Protein AF-A0A212DYE3-F1 (afdb_monomer_lite)

Secondary structure (DSSP, 8-state):
-EEEEEE-TT---TT--SSSEEEEEE-TTS-HHHHHHHHHHHHHHHHHHHHHHHHHHHHHHHHHHHHHHHHHHHHHHHHHHHHHHHHHHHHHHHHHHHHHH--SHHHHHHHHHHHHHHHHHHHHHHHHHHS-GGGHHHHTTGGGHHHHHHHHHHHHHHHHHHHHTTGGGS--

Radius of gyration: 37.27 Å; chains: 1; bounding box: 78×31×109 Å

Sequence (172 aa):
MKEIILPKSNSETGGKPKEDWEKIVIPESMSQTEELKLYPEILNKFGEKIKDTEADLVKVNEKIELYNEKIVDQSNKNIETIGVFSAILALLIIDVSIVKSATSFLSAILLIVSLATVLSIFAILIHILFVPSDKQRLSAKILWFPIIVLILFIILGILSEIFKWPWSYWIK

Foldseek 3Di:
DDKDWAADPPPPDDDDDDDRIDIDDDDPPDDPVRVVVVVVVVVVVVVVSVVVVVVVVVVVVVVVVVVVVVVVVVVVLVVVVVVLVVVLVVQVVVLVVQVVVDPDPVSVLVSVLVNLVSVLVSVVVCCVSPDDPVPVVVVVVVNCVSVVVSVVSVVVSVVVVVVVPPVVVVPD

Structure (mmCIF, N/CA/C/O backbone):
data_AF-A0A212DYE3-F1
#
_entry.id   AF-A0A212DYE3-F1
#
loop_
_atom_site.group_PDB
_atom_site.id
_atom_site.type_symbol
_atom_site.label_atom_id
_atom_site.label_alt_id
_atom_site.label_comp_id
_atom_site.label_asym_id
_atom_site.label_entity_id
_atom_site.label_seq_id
_atom_site.pdbx_PDB_ins_code
_atom_site.Cartn_x
_atom_site.Cartn_y
_atom_site.Cartn_z
_atom_site.occupancy
_atom_site.B_iso_or_equiv
_atom_site.auth_seq_id
_atom_site.auth_comp_id
_atom_site.auth_asym_id
_atom_site.auth_atom_id
_atom_site.pdbx_PDB_model_num
ATOM 1 N N . MET A 1 1 ? -40.541 14.882 47.371 1.00 59.56 1 MET A N 1
ATOM 2 C CA . MET A 1 1 ? -40.364 13.635 46.595 1.00 59.56 1 MET A CA 1
ATOM 3 C C . MET A 1 1 ? -38.878 13.386 46.424 1.00 59.56 1 MET A C 1
ATOM 5 O O . MET A 1 1 ? -38.156 14.352 46.200 1.00 59.56 1 MET A O 1
ATOM 9 N N . LYS A 1 2 ? -38.418 12.132 46.514 1.00 70.06 2 LYS A N 1
ATOM 10 C CA . LYS A 1 2 ? -37.046 11.765 46.123 1.00 70.06 2 LYS A CA 1
ATOM 11 C C . LYS A 1 2 ? -37.077 11.124 44.739 1.00 70.06 2 LYS A C 1
ATOM 13 O O . LYS A 1 2 ? -37.954 10.313 44.452 1.00 70.06 2 LYS A O 1
ATOM 18 N N . GLU A 1 3 ? -36.126 11.489 43.891 1.00 70.62 3 GLU A N 1
ATOM 19 C CA . GLU A 1 3 ? -36.035 10.996 42.517 1.00 70.62 3 GLU A CA 1
ATOM 20 C C . GLU A 1 3 ? -34.694 10.292 42.325 1.00 70.62 3 GLU A C 1
ATOM 22 O O . GLU A 1 3 ? -33.645 10.856 42.631 1.00 70.62 3 GLU A O 1
ATOM 27 N N . ILE A 1 4 ? -34.730 9.058 41.824 1.00 70.19 4 ILE A N 1
ATOM 28 C CA . ILE A 1 4 ? -33.540 8.295 41.445 1.00 70.19 4 ILE A CA 1
ATOM 29 C C . ILE A 1 4 ? -33.555 8.172 39.926 1.00 70.19 4 ILE A C 1
ATOM 31 O O . ILE A 1 4 ? -34.536 7.714 39.340 1.00 70.19 4 ILE A O 1
ATOM 35 N N . ILE A 1 5 ? -32.475 8.610 39.284 1.00 70.25 5 ILE A N 1
ATOM 36 C CA . ILE A 1 5 ? -32.362 8.642 37.826 1.00 70.25 5 ILE A CA 1
ATOM 37 C C . ILE A 1 5 ? -31.425 7.514 37.384 1.00 70.25 5 ILE A C 1
ATOM 39 O O . ILE A 1 5 ? -30.287 7.437 37.843 1.00 70.25 5 ILE A O 1
ATOM 43 N N . LEU A 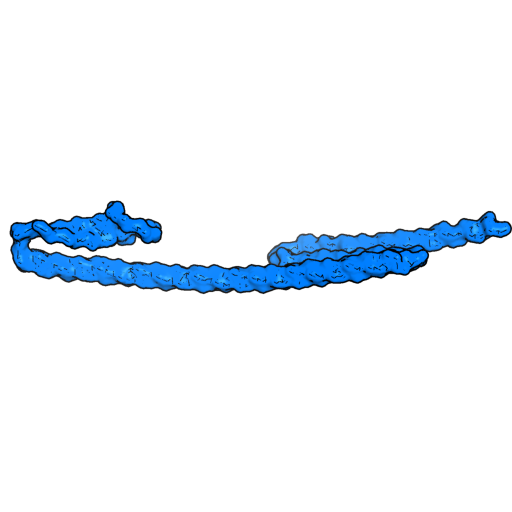1 6 ? -31.901 6.639 36.500 1.00 63.88 6 LEU A N 1
ATOM 44 C CA . LEU A 1 6 ? -31.175 5.482 35.980 1.00 63.88 6 LEU A CA 1
ATOM 45 C C . LEU A 1 6 ? -31.024 5.591 34.454 1.00 63.88 6 LEU A C 1
ATOM 47 O O . LEU A 1 6 ? -31.996 5.904 33.784 1.00 63.88 6 LEU A O 1
ATOM 51 N N . PRO A 1 7 ? -29.874 5.276 33.846 1.00 60.69 7 PRO A N 1
ATOM 52 C CA . PRO A 1 7 ? -29.767 5.204 32.380 1.00 60.69 7 PRO A CA 1
ATOM 53 C C . PRO A 1 7 ? -30.542 3.983 31.832 1.00 60.69 7 PRO A C 1
ATOM 55 O O . PRO A 1 7 ? -30.405 2.913 32.416 1.00 60.69 7 PRO A O 1
ATOM 58 N N . LYS A 1 8 ? -31.365 4.063 30.769 1.00 59.59 8 LYS A N 1
ATOM 59 C CA . LYS A 1 8 ? -32.054 2.866 30.208 1.00 59.59 8 LYS A CA 1
ATOM 60 C C . LYS A 1 8 ? -31.062 1.850 29.623 1.00 59.59 8 LYS A C 1
ATOM 62 O O . LYS A 1 8 ? -30.066 2.237 29.026 1.00 59.59 8 LYS A O 1
ATOM 67 N N . SER A 1 9 ? -31.374 0.552 29.724 1.00 51.47 9 SER A N 1
ATOM 68 C CA . SER A 1 9 ? -30.500 -0.552 29.273 1.00 51.47 9 SER A CA 1
ATOM 69 C C . SER A 1 9 ? -30.332 -0.681 27.754 1.00 51.47 9 SER A C 1
ATOM 71 O O . SER A 1 9 ? -29.510 -1.471 27.313 1.00 51.47 9 SER A O 1
ATOM 73 N N . ASN A 1 10 ? -31.091 0.068 26.945 1.00 51.56 10 ASN A N 1
ATOM 74 C CA . ASN A 1 10 ? -31.147 -0.130 25.489 1.00 51.56 10 ASN A CA 1
ATOM 75 C C . ASN A 1 10 ? -30.723 1.115 24.695 1.00 51.56 10 ASN A C 1
ATOM 77 O O . ASN A 1 10 ? -30.980 1.191 23.495 1.00 51.56 10 ASN A O 1
ATOM 81 N N . SER A 1 11 ? -30.135 2.127 25.338 1.00 50.44 11 SER A N 1
ATOM 82 C CA . SER A 1 11 ? -29.724 3.325 24.613 1.00 50.44 11 SER A CA 1
ATOM 83 C C . SER A 1 11 ? -28.419 3.045 23.857 1.00 50.44 11 SER A C 1
ATOM 85 O O . SER A 1 11 ? -27.336 3.139 24.430 1.00 50.44 11 SER A O 1
ATOM 87 N N . GLU A 1 12 ? -28.512 2.758 22.555 1.00 50.38 12 GLU A N 1
ATOM 88 C CA . GLU A 1 12 ? -27.375 2.701 21.610 1.00 50.38 12 GLU A CA 1
ATOM 89 C C . GLU A 1 12 ? -26.644 4.055 21.464 1.00 50.38 12 GLU A C 1
ATOM 91 O O . GLU A 1 12 ? -25.718 4.227 20.670 1.00 50.38 12 GLU A O 1
ATOM 96 N N . THR A 1 13 ? -27.057 5.067 22.222 1.00 46.69 13 THR A N 1
ATOM 97 C CA . THR A 1 13 ? -26.485 6.400 22.200 1.00 46.69 13 THR A CA 1
ATOM 98 C C . THR A 1 13 ? -25.186 6.436 22.989 1.00 46.69 13 THR A C 1
ATOM 100 O O . THR A 1 13 ? -25.162 6.739 24.182 1.00 46.69 13 THR A O 1
ATOM 103 N N . GLY A 1 14 ? -24.085 6.196 22.281 1.00 45.78 14 GLY A N 1
ATOM 104 C CA . GLY A 1 14 ? -22.744 6.571 22.711 1.00 45.78 14 GLY A CA 1
ATOM 105 C C . GLY A 1 14 ? -22.670 8.056 23.089 1.00 45.78 14 GLY A C 1
ATOM 106 O O . GLY A 1 14 ? -22.460 8.920 22.240 1.00 45.78 14 GLY A O 1
ATOM 107 N N . GLY A 1 15 ? -22.844 8.355 24.378 1.00 51.66 15 GLY A N 1
ATOM 108 C CA . GLY A 1 15 ? -22.444 9.627 24.981 1.00 51.66 15 GLY A CA 1
ATOM 109 C C . GLY A 1 15 ? -23.417 10.808 24.884 1.00 51.66 15 GLY A C 1
ATOM 110 O O . GLY A 1 15 ? -22.987 11.930 25.142 1.00 51.66 15 GLY A O 1
ATOM 111 N N . LYS A 1 16 ? -24.708 10.623 24.568 1.00 45.81 16 LYS A N 1
ATOM 112 C CA . LYS A 1 16 ? -25.707 11.710 24.694 1.00 45.81 16 LYS A CA 1
ATOM 113 C C . LYS A 1 16 ? -26.521 11.568 25.988 1.00 45.81 16 LYS A C 1
ATOM 115 O O . LYS A 1 16 ? -27.337 10.655 26.082 1.00 45.81 16 LYS A O 1
ATOM 120 N N . PRO A 1 17 ? -26.359 12.456 26.988 1.00 53.00 17 PRO A N 1
ATOM 121 C CA . PRO A 1 17 ? -27.164 12.411 28.198 1.00 53.00 17 PRO A CA 1
ATOM 122 C C . PRO A 1 17 ? -28.406 13.292 28.021 1.00 53.00 17 PRO A C 1
ATOM 124 O O . PRO A 1 17 ? -28.255 14.498 27.821 1.00 53.00 17 PRO A O 1
ATOM 127 N N . LYS A 1 18 ? -29.610 12.701 28.109 1.00 51.28 18 LYS A N 1
ATOM 128 C CA . LYS A 1 18 ? -30.788 13.231 28.847 1.00 51.28 18 LYS A CA 1
ATOM 129 C C . LYS A 1 18 ? -32.134 12.606 28.464 1.00 51.28 18 LYS A C 1
ATOM 131 O O . LYS A 1 18 ? -33.017 12.614 29.311 1.00 51.28 18 LYS A O 1
ATOM 136 N N . GLU A 1 19 ? -32.317 12.074 27.257 1.00 52.88 19 GLU A N 1
ATOM 137 C CA . GLU A 1 19 ? -33.667 11.668 26.807 1.00 52.88 19 GLU A CA 1
ATOM 138 C C . GLU A 1 19 ? -34.076 10.244 27.229 1.00 52.88 19 GLU A C 1
ATOM 140 O O . GLU A 1 19 ? -35.257 9.997 27.460 1.00 52.88 19 GLU A O 1
ATOM 145 N N . ASP A 1 20 ? -33.116 9.341 27.456 1.00 58.88 20 ASP A N 1
ATOM 146 C CA . ASP A 1 20 ? -33.389 7.914 27.704 1.00 58.88 20 ASP A CA 1
ATOM 147 C C . ASP A 1 20 ? -33.156 7.448 29.150 1.00 58.88 20 ASP A C 1
ATOM 149 O O . ASP A 1 20 ? -32.876 6.278 29.399 1.00 58.88 20 ASP A O 1
ATOM 153 N N . TRP A 1 21 ? -33.244 8.331 30.144 1.00 67.38 21 TRP A N 1
ATOM 154 C CA . TRP A 1 21 ? -33.038 7.925 31.538 1.00 67.38 21 TRP A CA 1
ATOM 155 C C . TRP A 1 21 ? -34.377 7.544 32.193 1.00 67.38 21 TRP A C 1
ATOM 157 O O . TRP A 1 21 ? -35.353 8.289 32.151 1.00 67.38 21 TRP A O 1
ATOM 167 N N . GLU A 1 22 ? -34.435 6.355 32.787 1.00 68.12 22 GLU A N 1
ATOM 168 C CA . GLU A 1 22 ? -35.553 5.849 33.572 1.00 68.12 22 GLU A CA 1
ATOM 169 C C . GLU A 1 22 ? -35.576 6.533 34.946 1.00 68.12 22 GLU A C 1
ATOM 171 O O . GLU A 1 22 ? -34.603 6.507 35.702 1.00 68.12 22 GLU A O 1
ATOM 176 N N . LYS A 1 23 ? -36.693 7.189 35.260 1.00 72.31 23 LYS A N 1
ATOM 177 C CA . LYS A 1 23 ? -36.871 7.957 36.492 1.00 72.31 23 LYS A CA 1
ATOM 178 C C . LYS A 1 23 ? -37.702 7.149 37.482 1.00 72.31 23 LYS A C 1
ATOM 180 O O . LYS A 1 23 ? -38.894 6.948 37.265 1.00 72.31 23 LYS A O 1
ATOM 185 N N . ILE A 1 24 ? -37.087 6.718 38.579 1.00 71.81 24 ILE A N 1
ATOM 186 C CA . ILE A 1 24 ? -37.790 6.091 39.700 1.00 71.81 24 ILE A CA 1
ATOM 187 C C . ILE A 1 24 ? -38.180 7.196 40.684 1.00 71.81 24 ILE A C 1
ATOM 189 O O . ILE A 1 24 ? -37.321 7.892 41.230 1.00 71.81 24 ILE A O 1
ATOM 193 N N . VAL A 1 25 ? -39.484 7.374 40.895 1.00 72.00 25 VAL A N 1
ATOM 194 C CA . VAL A 1 25 ? -40.034 8.373 41.821 1.00 72.00 25 VAL A CA 1
ATOM 195 C C . VAL A 1 25 ? -40.410 7.687 43.129 1.00 72.00 25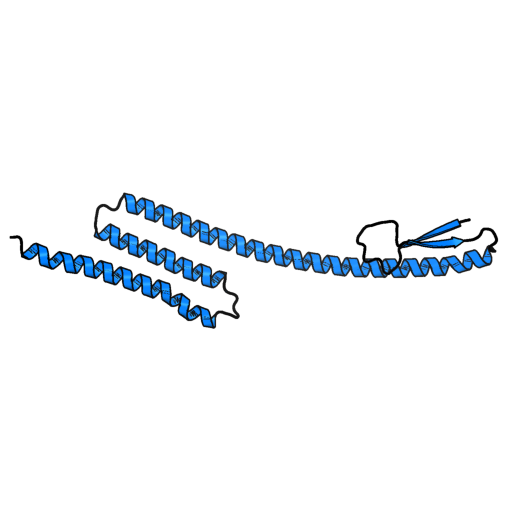 VAL A C 1
ATOM 197 O O . VAL A 1 25 ? -41.223 6.766 43.130 1.00 72.00 25 VAL A O 1
ATOM 200 N N . ILE A 1 26 ? -39.843 8.157 44.242 1.00 71.50 26 ILE A N 1
ATOM 201 C CA . ILE A 1 26 ? -40.185 7.702 45.592 1.00 71.50 26 ILE A CA 1
ATOM 202 C C . ILE A 1 26 ? -41.114 8.757 46.228 1.00 71.50 26 ILE A C 1
ATOM 204 O O . ILE A 1 26 ? -40.672 9.886 46.502 1.00 71.50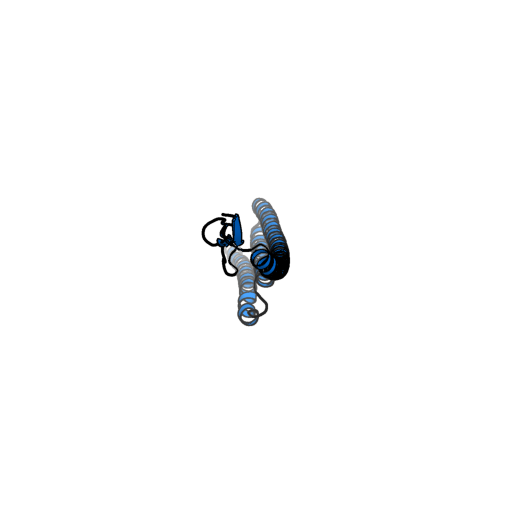 26 ILE A O 1
ATOM 208 N N . PRO A 1 27 ? -42.409 8.440 46.428 1.00 70.06 27 PRO A N 1
ATOM 209 C CA . PRO A 1 27 ? -43.362 9.351 47.052 1.00 70.06 27 PRO A CA 1
ATOM 210 C C . PRO A 1 27 ? -43.072 9.512 48.551 1.00 70.06 27 PRO A C 1
ATOM 212 O O . PRO A 1 27 ? -42.708 8.560 49.231 1.00 70.06 27 PRO A O 1
ATOM 215 N N . GLU A 1 28 ? -43.276 10.719 49.086 1.00 68.88 28 GLU A N 1
ATOM 216 C CA . GLU A 1 28 ? -43.036 11.035 50.512 1.00 68.88 28 GLU A CA 1
ATOM 217 C C . GLU A 1 28 ? -43.980 10.300 51.473 1.00 68.88 28 GLU A C 1
ATOM 219 O O . GLU A 1 28 ? -43.720 10.241 52.669 1.00 68.88 28 GLU A O 1
ATOM 224 N N . SER A 1 29 ? -45.062 9.721 50.949 1.00 71.12 29 SER A N 1
ATOM 225 C CA . SER A 1 29 ? -46.024 8.909 51.693 1.00 71.12 29 SER A CA 1
ATOM 226 C C . SER A 1 29 ? -45.636 7.429 51.807 1.00 71.12 29 SER A C 1
ATOM 228 O O . SER A 1 29 ? -46.400 6.658 52.382 1.00 71.12 29 SER A O 1
ATOM 230 N N . MET A 1 30 ? -44.511 7.004 51.219 1.00 69.44 30 MET A N 1
ATOM 231 C CA . MET A 1 30 ? -44.043 5.616 51.273 1.00 69.44 30 MET A CA 1
ATOM 232 C C . MET A 1 30 ? -43.515 5.282 52.673 1.00 69.44 30 MET A C 1
ATOM 234 O O . MET A 1 30 ? -42.803 6.081 53.282 1.00 69.44 30 MET A O 1
ATOM 238 N N . SER A 1 31 ? -43.849 4.101 53.200 1.00 74.12 31 SER A N 1
ATOM 239 C CA . SER A 1 31 ? -43.317 3.689 54.502 1.00 74.12 31 SER A CA 1
ATOM 240 C C . SER A 1 31 ? -41.817 3.376 54.410 1.00 74.12 31 SER A C 1
ATOM 242 O O . SER A 1 31 ? -41.341 2.860 53.397 1.00 74.12 31 SER A O 1
ATOM 244 N N . GLN A 1 32 ? -41.059 3.630 55.484 1.00 70.69 32 GLN A N 1
ATOM 245 C CA . GLN A 1 32 ? -39.611 3.353 55.517 1.00 70.69 32 GLN A CA 1
ATOM 246 C C . GLN A 1 32 ? -39.276 1.889 55.186 1.00 70.69 32 GLN A C 1
ATOM 248 O O . GLN A 1 32 ? -38.240 1.606 54.594 1.00 70.69 32 GLN A O 1
ATOM 253 N N . THR A 1 33 ? -40.154 0.950 55.544 1.00 73.31 33 THR A N 1
ATOM 254 C CA . THR A 1 33 ? -40.007 -0.484 55.261 1.00 73.31 33 THR A CA 1
ATOM 255 C C . THR A 1 33 ? -40.231 -0.840 53.791 1.00 73.31 33 THR A C 1
ATOM 257 O O . THR A 1 33 ? -39.657 -1.820 53.320 1.00 73.31 33 THR A O 1
ATOM 260 N N . GLU A 1 34 ? -41.036 -0.075 53.056 1.00 72.75 34 GLU A N 1
ATOM 261 C CA . GLU A 1 34 ? -41.208 -0.226 51.605 1.00 72.75 34 GLU A CA 1
ATOM 262 C C . GLU A 1 34 ? -40.067 0.449 50.838 1.00 72.75 34 GLU A C 1
ATOM 264 O O . GLU A 1 34 ? -39.549 -0.140 49.890 1.00 72.75 34 GLU A O 1
ATOM 269 N N . GLU A 1 35 ? -39.600 1.614 51.304 1.00 73.00 35 GLU A N 1
ATOM 270 C CA . GLU A 1 35 ? -38.421 2.294 50.747 1.00 73.00 35 GLU A CA 1
ATOM 271 C C . GLU A 1 35 ? -37.182 1.381 50.852 1.00 73.00 35 GLU A C 1
ATOM 273 O O . GLU A 1 35 ? -36.463 1.194 49.870 1.00 73.00 35 GLU A O 1
ATOM 278 N N . LEU A 1 36 ? -36.986 0.705 51.996 1.00 77.38 36 LEU A N 1
ATOM 279 C CA . LEU A 1 36 ? -35.870 -0.231 52.206 1.00 77.38 36 LEU A CA 1
ATOM 280 C C . LEU A 1 36 ? -35.892 -1.448 51.268 1.00 77.38 36 LEU A C 1
ATOM 282 O O . LEU A 1 36 ? -34.834 -1.976 50.929 1.00 77.38 36 LEU A O 1
ATOM 286 N N . LYS A 1 37 ? -37.080 -1.907 50.852 1.00 80.88 37 LYS A N 1
ATOM 287 C CA . LYS A 1 37 ? -37.230 -3.042 49.924 1.00 80.88 37 LYS A CA 1
ATOM 288 C C . LYS A 1 37 ? -36.897 -2.668 48.480 1.00 80.88 37 LYS A C 1
ATOM 290 O O . LYS A 1 37 ? -36.517 -3.549 47.716 1.00 80.88 37 LYS A O 1
ATOM 295 N N . LEU A 1 38 ? -36.991 -1.386 48.123 1.00 77.00 38 LEU A N 1
ATOM 296 C CA . LEU A 1 38 ? -36.671 -0.885 46.783 1.00 77.00 38 LEU A CA 1
ATOM 297 C C . LEU A 1 38 ? -35.155 -0.802 46.529 1.00 77.00 38 LEU A C 1
ATOM 299 O O . LEU A 1 38 ? -34.689 -1.031 45.414 1.00 77.00 38 LEU A O 1
ATOM 303 N N . TYR A 1 39 ? -34.371 -0.490 47.563 1.00 77.75 39 TYR A N 1
ATOM 304 C CA . TYR A 1 39 ? -32.913 -0.355 47.470 1.00 77.75 39 TYR A CA 1
ATOM 305 C C . TYR A 1 39 ? -32.175 -1.574 46.886 1.00 77.75 39 TYR A C 1
ATOM 307 O O . TYR A 1 39 ? -31.355 -1.364 45.991 1.00 77.75 39 TYR A O 1
ATOM 315 N N . PRO A 1 40 ? -32.421 -2.827 47.322 1.00 82.94 40 PRO A N 1
ATOM 316 C CA . PRO A 1 40 ? -31.744 -3.991 46.748 1.00 82.94 40 PRO A CA 1
ATOM 317 C C . PRO A 1 40 ? -32.087 -4.214 45.269 1.00 82.94 40 PRO A C 1
ATOM 319 O O . PRO A 1 40 ? -31.221 -4.631 44.504 1.00 82.94 40 PRO A O 1
ATOM 322 N N . GLU A 1 41 ? -33.307 -3.888 44.834 1.00 81.00 41 GLU A N 1
ATOM 323 C CA . GLU A 1 41 ? -33.700 -3.987 43.422 1.00 81.00 41 GLU A CA 1
ATOM 324 C C . GLU A 1 41 ? -32.965 -2.949 42.560 1.00 81.00 41 GLU A C 1
ATOM 326 O O . GLU A 1 41 ? -32.452 -3.269 41.486 1.00 81.00 41 GLU A O 1
ATOM 331 N N . ILE A 1 42 ? -32.831 -1.718 43.065 1.00 80.62 42 ILE A N 1
ATOM 332 C CA . ILE A 1 42 ? -32.051 -0.656 42.415 1.00 80.62 42 ILE A CA 1
ATOM 333 C C . ILE A 1 42 ? -30.569 -1.046 42.333 1.00 80.62 42 ILE A C 1
ATOM 335 O O . ILE A 1 42 ? -29.952 -0.889 41.279 1.00 80.62 42 ILE A O 1
ATOM 339 N N . LEU A 1 43 ? -30.003 -1.586 43.417 1.00 81.38 43 LEU A N 1
ATOM 340 C CA . LEU A 1 43 ? -28.616 -2.058 43.463 1.00 81.38 43 LEU A CA 1
ATOM 341 C C . LEU A 1 43 ? -28.359 -3.192 42.468 1.00 81.38 43 LEU A C 1
ATOM 343 O O . LEU A 1 43 ? -27.352 -3.152 41.765 1.00 81.38 43 LEU A O 1
ATOM 347 N N . ASN A 1 44 ? -29.278 -4.153 42.349 1.00 84.81 44 ASN A N 1
ATOM 348 C CA . ASN A 1 44 ? -29.168 -5.227 41.361 1.00 84.81 44 ASN A CA 1
ATOM 349 C C . ASN A 1 44 ? -29.202 -4.686 39.926 1.00 84.81 44 ASN A C 1
ATOM 351 O O . ASN A 1 44 ? -28.334 -5.039 39.130 1.00 84.81 44 ASN A O 1
ATOM 355 N N . LYS A 1 45 ? -30.121 -3.760 39.611 1.00 79.69 45 LYS A N 1
ATOM 356 C CA . LYS A 1 45 ? -30.169 -3.110 38.288 1.00 79.69 45 LYS A CA 1
ATOM 357 C C . LYS A 1 45 ? -28.893 -2.326 37.966 1.00 79.69 45 LYS A C 1
ATOM 359 O O . LYS A 1 45 ? -28.490 -2.261 36.807 1.00 79.69 45 LYS A O 1
ATOM 364 N N . PHE A 1 46 ? -28.256 -1.709 38.963 1.00 79.94 46 PHE A N 1
ATOM 365 C CA . PHE A 1 46 ? -26.945 -1.077 38.784 1.00 79.94 46 PHE A CA 1
ATOM 366 C C . PHE A 1 46 ? -25.837 -2.108 38.556 1.00 79.94 46 PHE A C 1
ATOM 368 O O . PHE A 1 46 ? -25.008 -1.908 37.672 1.00 79.94 46 PHE A O 1
ATOM 375 N N . GLY A 1 47 ? -25.834 -3.206 39.315 1.00 82.44 47 GLY A N 1
ATOM 376 C CA . GLY A 1 47 ? -24.861 -4.287 39.169 1.00 82.44 47 GLY A CA 1
ATOM 377 C C . GLY A 1 47 ? -24.888 -4.929 37.781 1.00 82.44 47 GLY A C 1
ATOM 378 O O . GLY A 1 47 ? -23.835 -5.107 37.172 1.00 82.44 47 GLY A O 1
ATOM 379 N N . GLU A 1 48 ? -26.079 -5.203 37.244 1.00 82.25 48 GLU A N 1
ATOM 380 C CA . GLU A 1 48 ? -26.237 -5.726 35.879 1.00 82.25 48 GLU A CA 1
ATOM 381 C C . GLU A 1 48 ? -25.701 -4.748 34.827 1.00 82.25 48 GLU A C 1
ATOM 383 O O . GLU A 1 48 ? -24.917 -5.139 33.968 1.00 82.25 48 GLU A O 1
ATOM 388 N N . LYS A 1 49 ? -26.004 -3.450 34.951 1.00 76.62 49 LYS A N 1
ATOM 389 C CA . LYS A 1 49 ? -25.499 -2.435 34.010 1.00 76.62 49 LYS A CA 1
ATOM 390 C C . LYS A 1 49 ? -23.989 -2.269 34.044 1.00 76.62 49 LYS A C 1
ATOM 392 O O . LYS A 1 49 ? -23.383 -2.034 33.000 1.00 76.62 49 LYS A O 1
ATOM 397 N N . ILE A 1 50 ? -23.381 -2.353 35.227 1.00 81.25 50 ILE A N 1
ATOM 398 C CA . ILE A 1 50 ? -21.920 -2.310 35.356 1.00 81.25 50 ILE A CA 1
ATOM 399 C C . ILE A 1 50 ? -21.315 -3.485 34.587 1.00 81.25 50 ILE A C 1
ATOM 401 O O . ILE A 1 50 ? -20.388 -3.282 33.808 1.00 81.25 50 ILE A O 1
ATOM 405 N N . LYS A 1 51 ? -21.894 -4.680 34.735 1.00 83.19 51 LYS A N 1
ATOM 406 C CA . LYS A 1 51 ? -21.445 -5.885 34.036 1.00 83.19 51 LYS A CA 1
ATOM 407 C C . LYS A 1 51 ? -21.611 -5.781 32.516 1.00 83.19 51 LYS A C 1
ATOM 409 O O . LYS A 1 51 ? -20.700 -6.159 31.783 1.00 83.19 51 LYS A O 1
ATOM 414 N N . ASP A 1 52 ? -22.730 -5.238 32.042 1.00 81.00 52 ASP A N 1
ATOM 415 C CA . ASP A 1 52 ? -22.962 -5.021 30.608 1.00 81.00 52 ASP A CA 1
ATOM 416 C C . ASP A 1 52 ? -21.977 -3.996 30.029 1.00 81.00 52 ASP A C 1
ATOM 418 O O . ASP A 1 52 ? -21.370 -4.225 28.983 1.00 81.00 52 ASP A O 1
ATOM 422 N N . THR A 1 53 ? -21.739 -2.902 30.758 1.00 81.31 53 THR A N 1
ATOM 423 C CA . THR A 1 53 ? -20.765 -1.871 30.367 1.00 81.31 53 THR A CA 1
ATOM 424 C C . THR A 1 53 ? -19.343 -2.435 30.325 1.00 81.31 53 THR A C 1
ATOM 426 O O . THR A 1 53 ? -18.577 -2.115 29.419 1.00 81.31 53 THR A O 1
ATOM 429 N N . GLU A 1 54 ? -18.980 -3.291 31.281 1.00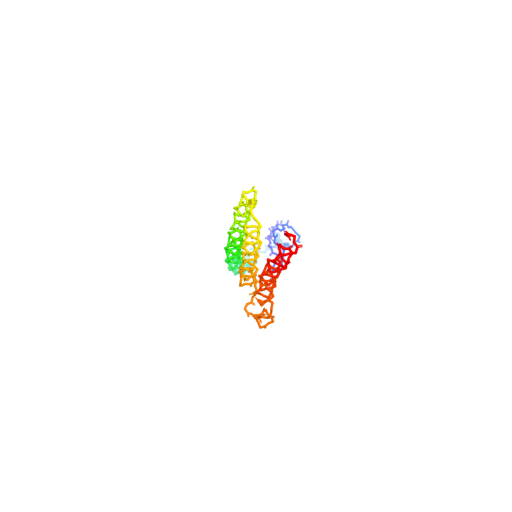 86.56 54 GLU A N 1
ATOM 430 C CA . GLU A 1 54 ? -17.684 -3.971 31.310 1.00 86.56 54 GLU A CA 1
ATOM 431 C C . GLU A 1 54 ? -17.524 -4.916 30.110 1.00 86.56 54 GLU A C 1
ATOM 433 O O . GLU A 1 54 ? -16.497 -4.888 29.431 1.00 86.56 54 GLU A O 1
ATOM 438 N N . ALA A 1 55 ? -18.566 -5.682 29.774 1.00 84.44 55 ALA A N 1
ATOM 439 C CA . ALA A 1 55 ? -18.565 -6.547 28.598 1.00 84.44 55 ALA A CA 1
ATOM 440 C C . ALA A 1 55 ? -18.427 -5.753 27.287 1.00 84.44 55 ALA A C 1
ATOM 442 O O . ALA A 1 55 ? -17.711 -6.174 26.375 1.00 84.44 55 ALA A O 1
ATOM 443 N N . ASP A 1 56 ? -19.081 -4.598 27.179 1.00 83.44 56 ASP A N 1
ATOM 444 C CA . ASP A 1 56 ? -18.963 -3.742 26.000 1.00 83.44 56 ASP A CA 1
ATOM 445 C C . ASP A 1 56 ? -17.599 -3.051 25.909 1.00 83.44 56 ASP A C 1
ATOM 447 O O . ASP A 1 56 ? -17.046 -2.950 24.811 1.00 83.44 56 ASP A O 1
ATOM 451 N N . LEU A 1 57 ? -16.998 -2.661 27.038 1.00 85.31 57 LEU A N 1
ATOM 452 C CA . LEU A 1 57 ? -15.621 -2.159 27.079 1.00 85.31 57 LEU A CA 1
ATOM 453 C C . LEU A 1 57 ? -14.618 -3.198 26.569 1.00 85.31 57 LEU A C 1
ATOM 455 O O . LEU A 1 57 ? -13.731 -2.849 25.790 1.00 85.31 57 LEU A O 1
ATOM 459 N N . VAL A 1 58 ? -14.778 -4.469 26.949 1.00 90.38 58 VAL A N 1
ATOM 460 C CA . VAL A 1 58 ? -13.928 -5.560 26.445 1.00 90.38 58 VAL A CA 1
ATOM 461 C C . VAL A 1 58 ? -14.050 -5.684 24.924 1.00 90.38 58 VAL A C 1
ATOM 463 O O . VAL A 1 58 ? -13.038 -5.642 24.228 1.00 90.38 58 VAL A O 1
ATOM 466 N N . LYS A 1 59 ? -15.275 -5.719 24.381 1.00 86.81 59 LYS A N 1
ATOM 467 C CA . LYS A 1 59 ? -15.498 -5.780 22.921 1.00 86.81 59 LYS A CA 1
ATOM 468 C C . LYS A 1 59 ? -14.914 -4.574 22.183 1.00 86.81 59 LYS A C 1
ATOM 470 O O . LYS A 1 59 ? -14.451 -4.700 21.049 1.00 86.81 59 LYS A O 1
ATOM 475 N N . VAL A 1 60 ? -14.994 -3.381 22.776 1.00 88.12 60 VAL A N 1
ATOM 476 C CA . VAL A 1 60 ? -14.414 -2.165 22.192 1.00 88.12 60 VAL A CA 1
ATOM 477 C C . VAL A 1 60 ? -12.892 -2.258 22.177 1.00 88.12 60 VAL A C 1
ATOM 479 O O . VAL A 1 60 ? -12.297 -1.961 21.144 1.00 88.12 60 VAL A O 1
ATOM 482 N N . ASN A 1 61 ? -12.269 -2.727 23.259 1.00 89.12 61 ASN A N 1
ATOM 483 C CA . ASN A 1 61 ? -10.821 -2.928 23.313 1.00 89.12 61 ASN A CA 1
ATOM 484 C C . ASN A 1 61 ? -10.339 -3.946 22.272 1.00 89.12 61 ASN A C 1
ATOM 486 O O . ASN A 1 61 ? -9.400 -3.649 21.539 1.00 89.12 61 ASN A O 1
ATOM 490 N N . GLU A 1 62 ? -11.027 -5.080 22.123 1.00 89.44 62 GLU A N 1
ATOM 491 C CA . GLU A 1 62 ? -10.712 -6.071 21.081 1.00 89.44 62 GLU A CA 1
ATOM 492 C C . GLU A 1 62 ? -10.810 -5.470 19.668 1.00 89.44 62 GLU A C 1
ATOM 494 O O . GLU A 1 62 ? -9.951 -5.694 18.814 1.00 89.44 62 GLU A O 1
ATOM 499 N N . LYS A 1 63 ? -11.836 -4.647 19.407 1.00 89.31 63 LYS A N 1
ATOM 500 C CA . LYS A 1 63 ? -11.962 -3.937 18.124 1.00 89.31 63 LYS A CA 1
ATOM 501 C C . LYS A 1 63 ? -10.834 -2.932 17.909 1.00 89.31 63 LYS A C 1
ATOM 503 O O . LYS A 1 63 ? -10.344 -2.826 16.788 1.00 89.31 63 LYS A O 1
ATOM 508 N N . ILE A 1 64 ? -10.443 -2.187 18.943 1.00 89.88 64 ILE A N 1
ATOM 509 C CA . ILE A 1 64 ? -9.326 -1.235 18.873 1.00 89.88 64 ILE A CA 1
ATOM 510 C C . ILE A 1 64 ? -8.029 -1.972 18.535 1.00 89.88 64 ILE A C 1
ATOM 512 O O . ILE A 1 64 ? -7.286 -1.514 17.670 1.00 89.88 64 ILE A O 1
ATOM 516 N N . GLU A 1 65 ? -7.779 -3.123 19.155 1.00 90.81 65 GLU A N 1
ATOM 517 C CA . GLU A 1 65 ? -6.598 -3.942 18.883 1.00 90.81 65 GLU A CA 1
ATOM 518 C C . GLU A 1 65 ? -6.573 -4.438 17.429 1.00 90.81 65 GLU A C 1
ATOM 520 O O . GLU A 1 65 ? -5.595 -4.210 16.716 1.00 90.81 65 GLU A O 1
ATOM 525 N N . LEU A 1 66 ? -7.694 -4.976 16.937 1.00 90.19 66 LEU A N 1
ATOM 526 C CA . LEU A 1 66 ? -7.859 -5.368 15.531 1.00 90.19 66 LEU A CA 1
ATOM 527 C C . LEU A 1 66 ? -7.648 -4.204 14.553 1.00 90.19 66 LEU A C 1
ATOM 529 O O . LEU A 1 66 ? -7.089 -4.386 13.468 1.00 90.19 66 LEU A O 1
ATOM 533 N N . TYR A 1 67 ? -8.127 -3.004 14.887 1.00 89.88 67 TYR A N 1
ATOM 534 C CA . TYR A 1 67 ? -7.903 -1.828 14.048 1.00 89.88 67 TYR A CA 1
ATOM 535 C C . TYR A 1 67 ? -6.444 -1.382 14.071 1.00 89.88 67 TYR A C 1
ATOM 537 O O . TYR A 1 67 ? -5.911 -1.057 13.012 1.00 89.88 67 TYR A O 1
ATOM 545 N N . ASN A 1 68 ? -5.785 -1.416 15.229 1.00 88.25 68 ASN A N 1
ATOM 546 C CA . ASN A 1 68 ? -4.362 -1.109 15.337 1.00 88.25 68 ASN A CA 1
ATOM 547 C C . ASN A 1 68 ? -3.517 -2.072 14.499 1.00 88.25 68 ASN A C 1
ATOM 549 O O . ASN A 1 68 ? -2.649 -1.620 13.755 1.00 88.25 68 ASN A O 1
ATOM 553 N N . GLU A 1 69 ? -3.810 -3.372 14.542 1.00 87.81 69 GLU A N 1
ATOM 554 C CA . GLU A 1 69 ? -3.115 -4.368 13.722 1.00 87.81 69 GLU A CA 1
ATOM 555 C C . GLU A 1 69 ? -3.269 -4.070 12.221 1.00 87.81 69 GLU A C 1
ATOM 557 O O . GLU A 1 69 ? -2.283 -4.026 11.482 1.00 87.81 69 GLU A O 1
ATOM 562 N N . LYS A 1 70 ? -4.492 -3.756 11.769 1.00 85.06 70 LYS A N 1
ATOM 563 C CA . LYS A 1 70 ? -4.752 -3.374 10.370 1.00 85.06 70 LYS A CA 1
ATOM 564 C C . LYS A 1 70 ? -4.035 -2.090 9.961 1.00 85.06 70 LYS A C 1
ATOM 566 O O . 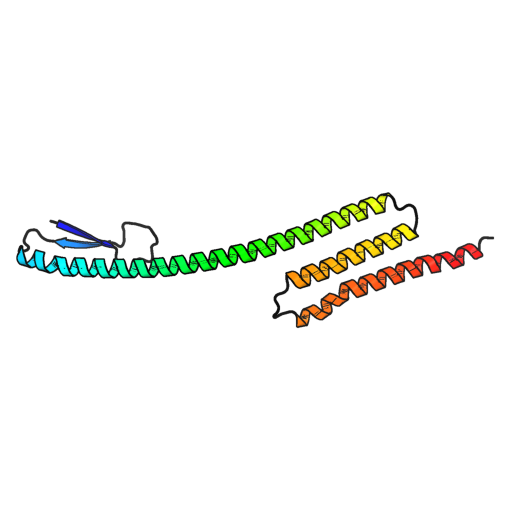LYS A 1 70 ? -3.555 -2.003 8.834 1.00 85.06 70 LYS A O 1
ATOM 571 N N . ILE A 1 71 ? -3.968 -1.096 10.847 1.00 88.31 71 ILE A N 1
ATOM 572 C CA . ILE A 1 71 ? -3.257 0.162 10.585 1.00 88.31 71 ILE A CA 1
ATOM 573 C C . ILE A 1 71 ? -1.759 -0.105 10.428 1.00 88.31 71 ILE A C 1
ATOM 575 O O . ILE A 1 71 ? -1.144 0.428 9.506 1.00 88.31 71 ILE A O 1
ATOM 579 N N . VAL A 1 72 ? -1.173 -0.944 11.285 1.00 87.38 72 VAL A N 1
ATOM 580 C CA . VAL A 1 72 ? 0.247 -1.312 11.201 1.00 87.38 72 VAL A CA 1
ATOM 581 C C . VAL A 1 72 ? 0.540 -2.070 9.904 1.00 87.38 72 VAL A C 1
ATOM 583 O O . VAL A 1 72 ? 1.476 -1.705 9.192 1.00 87.38 72 VAL A O 1
ATOM 586 N N . ASP A 1 73 ? -0.282 -3.059 9.543 1.00 83.31 73 ASP A N 1
ATOM 587 C CA . ASP A 1 73 ? -0.139 -3.800 8.281 1.00 83.31 73 ASP A CA 1
ATOM 588 C C . ASP A 1 73 ? -0.241 -2.874 7.053 1.00 83.31 73 ASP A C 1
ATOM 590 O O . ASP A 1 73 ? 0.605 -2.915 6.156 1.00 83.31 73 ASP A O 1
ATOM 594 N N . GLN A 1 74 ? -1.227 -1.971 7.030 1.00 80.06 74 GLN A N 1
ATOM 595 C CA . GLN A 1 74 ? -1.364 -0.981 5.956 1.00 80.06 74 GLN A CA 1
ATOM 596 C C . GLN A 1 74 ? -0.194 0.005 5.911 1.00 80.06 74 GLN A C 1
ATOM 598 O O . GLN A 1 74 ? 0.275 0.348 4.827 1.00 80.06 74 GLN A O 1
ATOM 603 N N . SER A 1 75 ? 0.298 0.449 7.068 1.00 81.88 75 SER A N 1
ATOM 604 C CA . SER A 1 75 ? 1.455 1.340 7.160 1.00 81.88 75 SER A CA 1
ATOM 605 C C . SER A 1 75 ? 2.699 0.692 6.551 1.00 81.88 75 SER A C 1
ATOM 607 O O . SER A 1 75 ? 3.362 1.302 5.714 1.00 81.88 75 SER A O 1
ATOM 609 N N . ASN A 1 76 ? 2.966 -0.575 6.878 1.00 80.12 76 ASN A N 1
ATOM 610 C CA . ASN A 1 76 ? 4.103 -1.315 6.329 1.00 80.12 76 ASN A CA 1
ATOM 611 C C . ASN A 1 76 ? 4.012 -1.454 4.803 1.00 80.12 76 ASN A C 1
ATOM 613 O O . ASN A 1 76 ? 4.980 -1.160 4.100 1.00 80.12 76 ASN A O 1
ATOM 617 N N . LYS A 1 77 ? 2.832 -1.802 4.274 1.00 79.88 77 LYS A N 1
ATOM 618 C CA . LYS A 1 77 ? 2.590 -1.866 2.821 1.00 79.88 77 LYS A CA 1
ATOM 619 C C . LYS A 1 77 ? 2.796 -0.515 2.138 1.00 79.88 77 LYS A C 1
ATOM 621 O O . LYS A 1 77 ? 3.365 -0.447 1.047 1.00 79.88 77 LYS A O 1
ATOM 626 N N . ASN A 1 78 ? 2.373 0.573 2.778 1.00 79.50 78 ASN A N 1
ATOM 627 C CA . ASN A 1 78 ? 2.580 1.924 2.262 1.00 79.50 78 ASN A CA 1
ATOM 628 C C . ASN A 1 78 ? 4.066 2.311 2.257 1.00 79.50 78 ASN A C 1
ATOM 630 O O . ASN A 1 78 ? 4.529 2.906 1.286 1.00 79.50 78 ASN A O 1
ATOM 634 N N . ILE A 1 79 ? 4.825 1.953 3.297 1.00 83.81 79 ILE A N 1
ATOM 635 C CA . ILE A 1 79 ? 6.277 2.182 3.352 1.00 83.81 79 ILE A CA 1
ATOM 636 C C . ILE A 1 79 ? 6.976 1.439 2.213 1.00 83.81 79 ILE A C 1
ATOM 638 O O . ILE A 1 79 ? 7.777 2.035 1.494 1.00 83.81 79 ILE A O 1
ATOM 642 N N . GLU A 1 80 ? 6.645 0.166 2.009 1.00 77.25 80 GLU A N 1
ATOM 643 C CA . GLU A 1 80 ? 7.216 -0.640 0.930 1.00 77.25 80 GLU A CA 1
ATOM 644 C C . GLU A 1 80 ? 6.888 -0.042 -0.444 1.00 77.25 80 GLU A C 1
ATOM 646 O O . GLU A 1 80 ? 7.770 0.140 -1.284 1.00 77.25 80 GLU A O 1
ATOM 651 N N . THR A 1 81 ? 5.641 0.391 -0.630 1.00 80.19 81 THR A N 1
ATOM 652 C CA . THR A 1 81 ? 5.189 1.097 -1.834 1.00 80.19 81 THR A CA 1
ATOM 653 C C . THR A 1 81 ? 6.007 2.358 -2.102 1.00 80.19 81 THR A C 1
ATOM 655 O O . THR A 1 81 ? 6.503 2.556 -3.211 1.00 80.19 81 THR A O 1
ATOM 658 N N . ILE A 1 82 ? 6.164 3.221 -1.095 1.00 84.44 82 ILE A N 1
ATOM 659 C CA . ILE A 1 82 ? 6.935 4.464 -1.212 1.00 84.44 82 ILE A CA 1
ATOM 660 C C . ILE A 1 82 ? 8.402 4.151 -1.523 1.00 84.44 82 ILE A C 1
ATOM 662 O O . ILE A 1 82 ? 8.999 4.829 -2.358 1.00 84.44 82 ILE A O 1
ATOM 666 N N . GLY A 1 83 ? 8.968 3.107 -0.911 1.00 83.56 83 GLY A N 1
ATOM 667 C CA . GLY A 1 83 ? 10.318 2.630 -1.204 1.00 83.56 83 GLY A CA 1
ATOM 668 C C . GLY A 1 83 ? 10.485 2.232 -2.671 1.00 83.56 83 GLY A C 1
ATOM 669 O O . GLY A 1 83 ? 11.423 2.687 -3.329 1.00 83.56 83 GLY A O 1
ATOM 670 N N . VAL A 1 84 ? 9.534 1.469 -3.218 1.00 82.44 84 VAL A N 1
ATOM 671 C CA . VAL A 1 84 ? 9.521 1.093 -4.640 1.00 82.44 84 VAL A CA 1
ATOM 672 C C . VAL A 1 84 ? 9.413 2.330 -5.538 1.00 82.44 84 VAL A C 1
ATOM 674 O O . VAL A 1 84 ? 10.211 2.478 -6.461 1.00 82.44 84 VAL A O 1
ATOM 677 N N . PHE A 1 85 ? 8.500 3.265 -5.254 1.00 82.06 85 PHE A N 1
ATOM 678 C CA . PHE A 1 85 ? 8.379 4.510 -6.026 1.00 82.06 85 PHE A CA 1
ATOM 679 C C . PHE A 1 85 ? 9.633 5.387 -5.957 1.00 82.06 85 PHE A C 1
ATOM 681 O O . PHE A 1 85 ? 10.035 5.969 -6.965 1.00 82.06 85 PHE A O 1
ATOM 688 N N . SER A 1 86 ? 10.274 5.470 -4.793 1.00 87.19 86 SER A N 1
ATOM 689 C CA . SER A 1 86 ? 11.519 6.215 -4.618 1.00 87.19 86 SER A CA 1
ATOM 690 C C . SER A 1 86 ? 12.653 5.604 -5.444 1.00 87.19 86 SER A C 1
ATOM 692 O O . SER A 1 86 ? 13.354 6.332 -6.148 1.00 87.19 86 SER A O 1
ATOM 694 N N . ALA A 1 87 ? 12.776 4.272 -5.445 1.00 85.12 87 ALA A N 1
ATOM 695 C CA . ALA A 1 87 ? 13.741 3.565 -6.278 1.00 85.12 87 ALA A CA 1
ATOM 696 C C . ALA A 1 87 ? 13.487 3.804 -7.777 1.00 85.12 87 ALA A C 1
ATOM 698 O O . ALA A 1 87 ? 14.435 4.078 -8.510 1.00 85.12 87 ALA A O 1
ATOM 699 N N . ILE A 1 88 ? 12.221 3.782 -8.221 1.00 81.94 88 ILE A N 1
ATOM 700 C CA . ILE A 1 88 ? 11.839 4.111 -9.607 1.00 81.94 88 ILE A CA 1
ATOM 701 C C . ILE A 1 88 ? 12.315 5.516 -9.973 1.00 81.94 88 ILE A C 1
ATOM 703 O O . ILE A 1 88 ? 12.982 5.699 -10.988 1.00 81.94 88 ILE A O 1
ATOM 707 N N . LEU A 1 89 ? 11.983 6.512 -9.150 1.00 82.69 89 LEU A N 1
ATOM 708 C CA . LEU A 1 89 ? 12.343 7.902 -9.416 1.00 82.69 89 LEU A CA 1
ATOM 709 C C . LEU A 1 89 ? 13.859 8.099 -9.454 1.00 82.69 89 LEU A C 1
ATOM 711 O O . LEU A 1 89 ? 14.354 8.768 -10.358 1.00 82.69 89 LEU A O 1
ATOM 715 N N . ALA A 1 90 ? 14.599 7.493 -8.524 1.00 86.38 90 ALA A N 1
ATOM 716 C CA . ALA A 1 90 ? 16.057 7.562 -8.511 1.00 86.38 90 ALA A CA 1
ATOM 717 C C . ALA A 1 90 ? 16.659 6.980 -9.797 1.00 86.38 90 ALA A C 1
ATOM 719 O O . ALA A 1 90 ? 17.518 7.607 -10.416 1.00 86.38 90 ALA A O 1
ATOM 720 N N . LEU A 1 91 ? 16.169 5.818 -10.234 1.00 81.88 91 LEU A N 1
ATOM 721 C CA . LEU A 1 91 ? 16.664 5.146 -11.432 1.00 81.88 91 LEU A CA 1
ATOM 722 C C . LEU A 1 91 ? 16.322 5.933 -12.706 1.00 81.88 91 LEU A C 1
ATOM 724 O O . LEU A 1 91 ? 17.193 6.142 -13.545 1.00 81.88 91 LEU A O 1
ATOM 728 N N . LEU A 1 92 ? 15.109 6.490 -12.797 1.00 80.62 92 LEU A N 1
ATOM 729 C CA . LEU A 1 92 ? 14.723 7.396 -13.884 1.00 80.62 92 LEU A CA 1
ATOM 730 C C . LEU A 1 92 ? 15.597 8.658 -13.932 1.00 80.62 92 LEU A C 1
ATOM 732 O O . LEU A 1 92 ? 15.989 9.090 -15.013 1.00 80.62 92 LEU A O 1
ATOM 736 N N . ILE A 1 93 ? 15.917 9.263 -12.783 1.00 81.56 93 ILE A N 1
ATOM 737 C CA . ILE A 1 93 ? 16.774 10.458 -12.717 1.00 81.56 93 ILE A CA 1
ATOM 738 C C . ILE A 1 93 ? 18.199 10.137 -13.188 1.00 81.56 93 ILE A C 1
ATOM 740 O O . ILE A 1 93 ? 18.795 10.932 -13.924 1.00 81.56 93 ILE A O 1
ATOM 744 N N . ILE A 1 94 ? 18.738 8.982 -12.787 1.00 82.12 94 ILE A N 1
ATOM 745 C CA . ILE A 1 94 ? 20.050 8.500 -13.234 1.00 82.12 94 ILE A CA 1
ATOM 746 C C . ILE A 1 94 ? 20.031 8.287 -14.750 1.00 82.12 94 ILE A C 1
ATOM 748 O O . ILE A 1 94 ? 20.866 8.860 -15.448 1.00 82.12 94 ILE A O 1
ATOM 752 N N . ASP A 1 95 ? 19.038 7.564 -15.272 1.00 74.75 95 ASP A N 1
ATOM 753 C CA . ASP A 1 95 ? 18.916 7.296 -16.705 1.00 74.75 95 ASP A CA 1
ATOM 754 C C . ASP A 1 95 ? 18.773 8.592 -17.515 1.00 74.75 95 ASP A C 1
ATOM 756 O O . ASP A 1 95 ? 19.503 8.785 -18.483 1.00 74.75 95 ASP A O 1
ATOM 760 N N . VAL A 1 96 ? 17.925 9.543 -17.098 1.00 73.62 96 VAL A N 1
ATOM 761 C CA . VAL A 1 96 ? 17.779 10.858 -17.763 1.00 73.62 96 VAL A CA 1
ATOM 762 C C . VAL A 1 96 ? 19.091 11.646 -17.760 1.00 73.62 96 VAL A C 1
ATOM 764 O O . VAL A 1 96 ? 19.405 12.344 -18.730 1.00 73.62 96 VAL A O 1
ATOM 767 N N . SER A 1 97 ? 19.876 11.540 -16.690 1.00 74.44 97 SER A N 1
ATOM 768 C CA . SER A 1 97 ? 21.194 12.176 -16.611 1.00 74.44 97 SER A CA 1
ATOM 769 C C . SER A 1 97 ? 22.180 11.537 -17.595 1.00 74.44 97 SER A C 1
ATOM 771 O O . SER A 1 97 ? 22.931 12.253 -18.259 1.00 74.44 97 SER A O 1
ATOM 773 N N . ILE A 1 98 ? 22.113 10.214 -17.776 1.00 73.38 98 ILE A N 1
ATOM 774 C CA . ILE A 1 98 ? 22.892 9.482 -18.783 1.00 73.38 98 ILE A CA 1
ATOM 775 C C . ILE A 1 98 ? 22.424 9.845 -20.205 1.00 73.38 98 ILE A C 1
ATOM 777 O O . ILE A 1 98 ? 23.276 10.058 -21.068 1.00 73.38 98 ILE A O 1
ATOM 781 N N . VAL A 1 99 ? 21.115 10.029 -20.457 1.00 67.12 99 VAL A N 1
ATOM 782 C CA . VAL A 1 99 ? 20.564 10.428 -21.779 1.00 67.12 99 VAL A CA 1
ATOM 783 C C . VAL A 1 99 ? 21.209 11.713 -22.263 1.00 67.12 99 VAL A C 1
ATOM 785 O O . VAL A 1 99 ? 21.642 11.798 -23.409 1.00 67.12 99 VAL A O 1
ATOM 788 N N . LYS A 1 100 ? 21.302 12.713 -21.384 1.00 68.56 100 LYS A N 1
ATOM 789 C CA . LYS A 1 100 ? 21.890 14.013 -21.730 1.00 68.56 100 LYS A CA 1
ATOM 790 C C . LYS A 1 100 ? 23.371 13.912 -22.102 1.00 68.56 100 LYS A C 1
ATOM 792 O O . LYS A 1 100 ? 23.876 14.791 -22.791 1.00 68.56 100 LYS A O 1
ATOM 797 N N . SER A 1 101 ? 24.052 12.855 -21.659 1.00 69.19 101 SER A N 1
ATOM 798 C CA . SER A 1 101 ? 25.463 12.585 -21.955 1.00 69.19 101 SER A CA 1
ATOM 799 C C . SER A 1 101 ? 25.681 11.623 -23.132 1.00 69.19 101 SER A C 1
ATOM 801 O O . SER A 1 101 ? 26.803 11.498 -23.623 1.00 69.19 101 SER A O 1
ATOM 803 N N . ALA A 1 102 ? 24.629 10.947 -23.606 1.00 66.06 102 ALA A N 1
ATOM 804 C CA . ALA A 1 102 ? 24.714 9.959 -24.673 1.00 66.06 102 ALA A CA 1
ATOM 805 C C . ALA A 1 102 ? 24.852 10.649 -26.040 1.00 66.06 102 ALA A C 1
ATOM 807 O O . ALA A 1 102 ? 23.882 11.128 -26.620 1.00 66.06 102 ALA A O 1
ATOM 808 N N . THR A 1 103 ? 26.072 10.680 -26.576 1.00 72.75 103 THR A N 1
ATOM 809 C CA . THR A 1 103 ? 26.381 11.291 -27.883 1.00 72.75 103 THR A CA 1
ATOM 810 C C . THR A 1 103 ? 26.324 10.305 -29.051 1.00 72.75 103 THR A C 1
ATOM 812 O O . THR A 1 103 ? 26.331 10.724 -30.207 1.00 72.75 103 THR A O 1
ATOM 815 N N . SER A 1 104 ? 26.262 8.997 -28.777 1.00 76.56 104 SER A N 1
ATOM 816 C CA . SER A 1 104 ? 26.284 7.947 -29.799 1.00 76.56 104 SER A CA 1
ATOM 817 C C . SER A 1 104 ? 24.935 7.233 -29.935 1.00 76.56 104 SER A C 1
ATOM 819 O O . SER A 1 104 ? 24.209 7.037 -28.959 1.00 76.56 104 SER A O 1
ATOM 821 N N . PHE A 1 105 ? 24.617 6.798 -31.156 1.00 72.38 105 PHE A N 1
ATOM 822 C CA . PHE A 1 105 ? 23.391 6.052 -31.459 1.00 72.38 105 PHE A CA 1
ATOM 823 C C . PHE A 1 105 ? 23.283 4.744 -30.658 1.00 72.38 105 PHE A C 1
ATOM 825 O O . PHE A 1 105 ? 22.215 4.418 -30.143 1.00 72.38 105 PHE A O 1
ATOM 832 N N . LEU A 1 106 ? 24.406 4.040 -30.478 1.00 69.06 106 LEU A N 1
ATOM 833 C CA . LEU A 1 106 ? 24.478 2.824 -29.667 1.00 69.06 106 LEU A CA 1
ATOM 834 C C . LEU A 1 106 ? 24.161 3.113 -28.193 1.00 69.06 106 LEU A C 1
ATOM 836 O O . LEU A 1 106 ? 23.408 2.368 -27.569 1.00 69.06 106 LEU A O 1
ATOM 840 N N . SER A 1 107 ? 24.687 4.218 -27.650 1.00 70.00 107 SER A N 1
ATOM 841 C CA . SER A 1 107 ? 24.389 4.660 -26.283 1.00 70.00 107 SER A CA 1
ATOM 842 C C . SER A 1 107 ? 22.902 4.975 -26.107 1.00 70.00 107 SER A C 1
ATOM 844 O O . SER A 1 107 ? 22.332 4.616 -25.084 1.00 70.00 107 SER A O 1
ATOM 846 N N . ALA A 1 108 ? 22.256 5.583 -27.107 1.00 71.62 108 ALA A N 1
ATOM 847 C CA . ALA A 1 108 ? 20.821 5.861 -27.072 1.00 71.62 108 ALA A CA 1
ATOM 848 C C . ALA A 1 108 ? 19.970 4.575 -27.081 1.00 71.62 108 ALA A C 1
ATOM 850 O O . ALA A 1 108 ? 19.016 4.472 -26.312 1.00 71.62 108 ALA A O 1
ATOM 851 N N . ILE A 1 109 ? 20.332 3.573 -27.894 1.00 71.81 109 ILE A N 1
ATOM 852 C CA . ILE A 1 109 ? 19.641 2.270 -27.917 1.00 71.81 109 ILE A CA 1
ATOM 853 C C . ILE A 1 109 ? 19.823 1.527 -26.592 1.00 71.81 109 ILE A C 1
ATOM 855 O O . ILE A 1 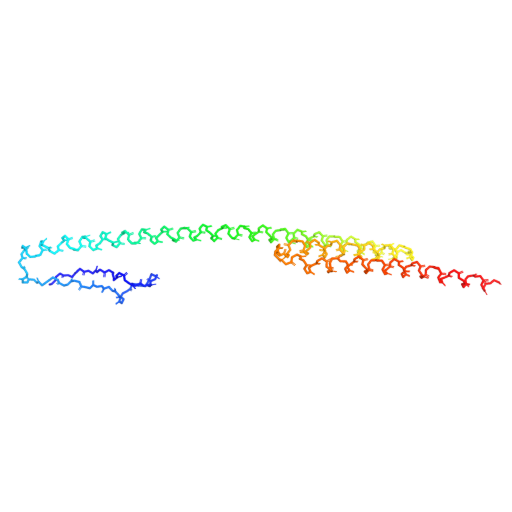109 ? 18.839 1.062 -26.020 1.00 71.81 109 ILE A O 1
ATOM 859 N N . LEU A 1 110 ? 21.057 1.438 -26.083 1.00 71.94 110 LEU A N 1
ATOM 860 C CA . LEU A 1 110 ? 21.343 0.801 -24.792 1.00 71.94 110 LEU A CA 1
ATOM 861 C C . LEU A 1 110 ? 20.546 1.440 -23.656 1.00 71.94 110 LEU A C 1
ATOM 863 O O . LEU A 1 110 ? 20.077 0.743 -22.762 1.00 71.94 110 LEU A O 1
ATOM 867 N N . LEU A 1 111 ? 20.347 2.753 -23.724 1.00 73.81 111 LEU A N 1
ATOM 868 C CA . LEU A 1 111 ? 19.575 3.486 -22.739 1.00 73.81 111 LEU A CA 1
ATOM 869 C C . LEU A 1 111 ? 18.077 3.191 -22.836 1.00 73.81 111 LEU A C 1
ATOM 871 O O . LEU A 1 111 ? 17.462 2.883 -21.821 1.00 73.81 111 LEU A O 1
ATOM 875 N N . ILE A 1 112 ? 17.492 3.219 -24.038 1.00 75.19 112 ILE A N 1
ATOM 876 C CA . ILE A 1 112 ? 16.078 2.852 -24.239 1.00 75.19 112 ILE A CA 1
ATOM 877 C C . ILE A 1 112 ? 15.816 1.433 -23.726 1.00 75.19 112 ILE A C 1
ATOM 879 O O . ILE A 1 112 ? 14.813 1.198 -23.052 1.00 75.19 112 ILE A O 1
ATOM 883 N N . VAL A 1 113 ? 16.737 0.503 -24.000 1.00 75.94 113 VAL A N 1
ATOM 884 C CA . VAL A 1 113 ? 16.657 -0.865 -23.482 1.00 75.94 113 VAL A CA 1
ATOM 885 C C . VAL A 1 113 ? 16.755 -0.863 -21.958 1.00 75.94 113 VAL A C 1
ATOM 887 O O . VAL A 1 113 ? 15.853 -1.407 -21.331 1.00 75.94 113 VAL A O 1
ATOM 890 N N . SER A 1 114 ? 17.757 -0.201 -21.362 1.00 75.44 114 SER A N 1
ATOM 891 C CA . SER A 1 114 ? 17.932 -0.080 -19.902 1.00 75.44 114 SER A CA 1
ATOM 892 C C . SER A 1 114 ? 16.652 0.401 -19.214 1.00 75.44 114 SER A C 1
ATOM 894 O O . SER A 1 114 ? 16.102 -0.315 -18.372 1.00 75.44 114 SER A O 1
ATOM 896 N N . LEU A 1 115 ? 16.110 1.535 -19.667 1.00 77.00 115 LEU A N 1
ATOM 897 C CA . LEU A 1 115 ? 14.894 2.153 -19.141 1.00 77.00 115 LEU A CA 1
ATOM 898 C C . LEU A 1 115 ? 13.684 1.210 -19.246 1.00 77.00 115 LEU A C 1
ATOM 900 O O . LEU A 1 115 ? 12.899 1.083 -18.304 1.00 77.00 115 LEU A O 1
ATOM 904 N N . ALA A 1 116 ? 13.543 0.507 -20.375 1.00 76.38 116 ALA A N 1
ATOM 905 C CA . ALA A 1 116 ? 12.479 -0.471 -20.581 1.00 76.38 116 ALA A CA 1
ATOM 906 C C . ALA A 1 116 ? 12.622 -1.691 -19.652 1.00 76.38 116 ALA A C 1
ATOM 908 O O . ALA A 1 116 ? 11.623 -2.145 -19.092 1.00 76.38 116 ALA A O 1
ATOM 909 N N . THR A 1 117 ? 13.844 -2.197 -19.431 1.00 76.56 117 THR A N 1
ATOM 910 C CA . THR A 1 117 ? 14.114 -3.272 -18.451 1.00 76.56 117 THR A CA 1
ATOM 911 C C . THR A 1 117 ? 13.712 -2.848 -17.048 1.00 76.56 117 THR A C 1
ATOM 913 O O . THR A 1 117 ? 13.056 -3.604 -16.335 1.00 76.56 117 THR A O 1
ATOM 916 N N . VAL A 1 118 ? 14.093 -1.634 -16.652 1.00 78.19 118 VAL A N 1
ATOM 917 C CA . VAL A 1 118 ? 13.817 -1.097 -15.321 1.00 78.19 118 VAL A CA 1
ATOM 918 C C . VAL A 1 118 ? 12.310 -0.984 -15.103 1.00 78.19 118 VAL A C 1
ATOM 920 O O . VAL A 1 118 ? 11.781 -1.540 -14.141 1.00 78.19 118 VAL A O 1
ATOM 923 N N . LEU A 1 119 ? 11.597 -0.346 -16.035 1.00 78.06 119 LEU A N 1
ATOM 924 C CA . LEU A 1 119 ? 10.137 -0.230 -15.986 1.00 78.06 119 LEU A CA 1
ATOM 925 C C . LEU A 1 119 ? 9.448 -1.604 -15.977 1.00 78.06 119 LEU A C 1
ATOM 927 O O . LEU A 1 119 ? 8.469 -1.793 -15.256 1.00 78.06 119 LEU A O 1
ATOM 931 N N . SER A 1 120 ? 9.981 -2.576 -16.724 1.00 76.31 120 SER A N 1
ATOM 932 C CA . SER A 1 120 ? 9.507 -3.963 -16.729 1.00 76.31 120 SER A CA 1
ATOM 933 C C . SER A 1 120 ? 9.633 -4.615 -15.352 1.00 76.31 120 SER A C 1
ATOM 935 O O . SER A 1 120 ? 8.652 -5.146 -14.836 1.00 76.31 120 SER A O 1
ATOM 937 N N . ILE A 1 121 ? 10.817 -4.562 -14.733 1.00 76.44 121 ILE A N 1
ATOM 938 C CA . ILE A 1 121 ? 11.057 -5.128 -13.396 1.00 76.44 121 ILE A CA 1
ATOM 939 C C . ILE A 1 121 ? 10.114 -4.489 -12.374 1.00 76.44 121 ILE A C 1
ATOM 941 O O . ILE A 1 121 ? 9.521 -5.192 -11.559 1.00 76.44 121 ILE A O 1
ATOM 945 N N . PHE A 1 122 ? 9.907 -3.175 -12.449 1.00 74.50 122 PHE A N 1
ATOM 946 C CA . PHE A 1 122 ? 9.005 -2.481 -11.537 1.00 74.50 122 PHE A CA 1
ATOM 947 C C . PHE A 1 122 ? 7.532 -2.826 -11.747 1.00 74.50 122 PHE A C 1
ATOM 949 O O . PHE A 1 122 ? 6.819 -3.013 -10.764 1.00 74.50 122 PHE A O 1
ATOM 956 N N . ALA A 1 123 ? 7.069 -2.983 -12.990 1.00 75.38 123 ALA A N 1
ATOM 957 C CA . ALA A 1 123 ? 5.709 -3.447 -13.262 1.00 75.38 123 ALA A CA 1
ATOM 958 C C . ALA A 1 123 ? 5.453 -4.836 -12.646 1.00 75.38 123 ALA A C 1
ATOM 960 O O . ALA A 1 123 ? 4.384 -5.084 -12.087 1.00 75.38 123 ALA A O 1
ATOM 961 N N . ILE A 1 124 ? 6.457 -5.716 -12.692 1.00 74.81 124 ILE A N 1
ATOM 962 C CA . ILE A 1 124 ? 6.431 -7.036 -12.051 1.00 74.81 124 ILE A CA 1
ATOM 963 C C . ILE A 1 124 ? 6.403 -6.903 -10.525 1.00 74.81 124 ILE A C 1
ATOM 965 O O . ILE A 1 124 ? 5.588 -7.551 -9.872 1.00 74.81 124 ILE A O 1
ATOM 969 N N . LEU A 1 125 ? 7.253 -6.046 -9.956 1.00 73.06 125 LEU A N 1
ATOM 970 C CA . LEU A 1 125 ? 7.349 -5.844 -8.510 1.00 73.06 125 LEU A CA 1
ATOM 971 C C . LEU A 1 125 ? 6.041 -5.297 -7.926 1.00 73.06 125 LEU A C 1
ATOM 973 O O . LEU A 1 125 ? 5.530 -5.843 -6.953 1.00 73.06 125 LEU A O 1
ATOM 977 N N . ILE A 1 126 ? 5.459 -4.279 -8.569 1.00 74.25 126 ILE A N 1
ATOM 978 C CA . ILE A 1 126 ? 4.145 -3.726 -8.217 1.00 74.25 126 ILE A CA 1
ATOM 979 C C . ILE A 1 126 ? 3.087 -4.824 -8.309 1.00 74.25 126 ILE A C 1
ATOM 981 O O . ILE A 1 126 ? 2.269 -4.987 -7.411 1.00 74.25 126 ILE A O 1
ATOM 985 N N . HIS A 1 127 ? 3.108 -5.632 -9.364 1.00 73.31 127 HIS A N 1
ATOM 986 C CA . HIS A 1 127 ? 2.158 -6.725 -9.474 1.00 73.31 127 HIS A CA 1
ATOM 987 C C . HIS A 1 127 ? 2.287 -7.723 -8.302 1.00 73.31 127 HIS A C 1
ATOM 989 O O . HIS A 1 127 ? 1.274 -8.159 -7.754 1.00 73.31 127 HIS A O 1
ATOM 995 N N . ILE A 1 128 ? 3.506 -8.109 -7.924 1.00 72.75 128 ILE A N 1
ATOM 996 C CA . ILE A 1 128 ? 3.750 -9.048 -6.818 1.00 72.75 128 ILE A CA 1
ATOM 997 C C . ILE A 1 128 ? 3.295 -8.455 -5.478 1.00 72.75 128 ILE A C 1
ATOM 999 O O . ILE A 1 128 ? 2.690 -9.163 -4.680 1.00 72.75 128 ILE A O 1
ATOM 1003 N N . LEU A 1 129 ? 3.535 -7.161 -5.259 1.00 71.69 129 LEU A N 1
ATOM 1004 C CA . LEU A 1 129 ? 3.190 -6.463 -4.020 1.00 71.69 129 LEU A CA 1
ATOM 1005 C C . LEU A 1 129 ? 1.691 -6.195 -3.853 1.00 71.69 129 LEU A C 1
ATOM 1007 O O . LEU A 1 129 ? 1.169 -6.268 -2.743 1.00 71.69 129 LEU A O 1
ATOM 1011 N N . PHE A 1 130 ? 0.992 -5.878 -4.944 1.00 71.38 130 PHE A N 1
ATOM 1012 C CA . PHE A 1 130 ? -0.380 -5.367 -4.880 1.00 71.38 130 PHE A CA 1
ATOM 1013 C C . PHE A 1 130 ? -1.467 -6.375 -5.261 1.00 71.38 130 PHE A C 1
ATOM 1015 O O . PHE A 1 130 ? -2.645 -6.102 -5.016 1.00 71.38 130 PHE A O 1
ATOM 1022 N N . VAL A 1 131 ? -1.132 -7.530 -5.851 1.00 70.25 131 VAL A N 1
ATOM 1023 C CA . VAL A 1 131 ? -2.149 -8.534 -6.198 1.00 70.25 131 VAL A CA 1
ATOM 1024 C C . VAL A 1 131 ? -2.321 -9.563 -5.077 1.00 70.25 131 VAL A C 1
ATOM 1026 O O . VAL A 1 131 ? -1.395 -10.326 -4.807 1.00 70.25 131 VAL A O 1
ATOM 1029 N N . PRO A 1 132 ? -3.514 -9.646 -4.449 1.00 63.88 132 PRO A N 1
ATOM 1030 C CA . PRO A 1 132 ? -3.783 -10.636 -3.411 1.00 63.88 132 PRO A CA 1
ATOM 1031 C C . PRO A 1 132 ? -3.703 -12.063 -3.976 1.00 63.88 132 PRO A C 1
ATOM 1033 O O . PRO A 1 132 ? -4.159 -12.317 -5.097 1.00 63.88 132 PRO A O 1
ATOM 1036 N N . SER A 1 133 ? -3.148 -12.993 -3.185 1.00 63.16 133 SER A N 1
ATOM 1037 C CA . SER A 1 133 ? -2.797 -14.368 -3.594 1.00 63.16 133 SER A CA 1
ATOM 1038 C C . SER A 1 133 ? -3.910 -15.137 -4.318 1.00 63.16 133 SER A C 1
ATOM 1040 O O . SER A 1 133 ? -3.613 -15.921 -5.217 1.00 63.16 133 SER A O 1
ATOM 1042 N N . ASP A 1 134 ? -5.186 -14.862 -4.034 1.00 63.47 134 ASP A N 1
ATOM 1043 C CA . ASP A 1 134 ? -6.327 -15.534 -4.678 1.00 63.47 134 ASP A CA 1
ATOM 1044 C C . ASP A 1 134 ? -6.505 -15.224 -6.178 1.00 63.47 134 ASP A C 1
ATOM 1046 O O . ASP A 1 134 ? -7.174 -15.972 -6.892 1.00 63.47 134 ASP A O 1
ATOM 1050 N N . LYS A 1 135 ? -5.906 -14.145 -6.708 1.00 60.97 135 LYS A N 1
ATOM 1051 C CA . LYS A 1 135 ? -6.040 -13.745 -8.129 1.00 60.97 135 LYS A CA 1
ATOM 1052 C C . LYS A 1 135 ? -4.780 -13.970 -8.975 1.00 60.97 135 LYS A C 1
ATOM 1054 O O . LYS A 1 135 ? -4.751 -13.592 -10.149 1.00 60.97 135 LYS A O 1
ATOM 1059 N N . GLN A 1 136 ? -3.762 -14.648 -8.438 1.00 60.69 136 GLN A N 1
ATOM 1060 C CA . GLN A 1 136 ? -2.467 -14.854 -9.111 1.00 60.69 136 GLN A CA 1
ATOM 1061 C C . GLN A 1 136 ? -2.546 -15.619 -10.449 1.00 60.69 136 GLN A C 1
ATOM 1063 O O . GLN A 1 136 ? -1.687 -15.453 -11.314 1.00 60.69 136 GLN A O 1
ATOM 1068 N N . ARG A 1 137 ? -3.590 -16.423 -10.689 1.00 54.78 137 ARG A N 1
ATOM 1069 C CA . ARG A 1 137 ? -3.687 -17.250 -11.909 1.00 54.78 137 ARG A CA 1
ATOM 1070 C C . ARG A 1 137 ? -4.002 -16.456 -13.187 1.00 54.78 137 ARG A C 1
ATOM 1072 O O . ARG A 1 137 ? -3.536 -16.837 -14.258 1.00 54.78 137 ARG A O 1
ATOM 1079 N N . LEU A 1 138 ? -4.753 -15.350 -13.092 1.00 53.75 138 LEU A N 1
ATOM 1080 C CA . LEU A 1 138 ? -5.021 -14.453 -14.235 1.00 53.75 138 LEU A CA 1
ATOM 1081 C C . LEU A 1 138 ? -3.834 -13.512 -14.521 1.00 53.75 138 LEU A C 1
ATOM 1083 O O . LEU A 1 138 ? -3.619 -13.083 -15.652 1.00 53.75 138 LEU A O 1
ATOM 1087 N N . SER A 1 139 ? -3.049 -13.240 -13.482 1.00 57.31 139 SER A N 1
ATOM 1088 C CA . SER A 1 139 ? -1.872 -12.372 -13.471 1.00 57.31 139 SER A CA 1
ATOM 1089 C C . SER A 1 139 ? -0.695 -12.910 -14.286 1.00 57.31 139 SER A C 1
ATOM 1091 O O . SER A 1 139 ? 0.018 -12.136 -14.929 1.00 57.31 139 SER A O 1
ATOM 1093 N N . ALA A 1 140 ? -0.520 -14.234 -14.315 1.00 61.72 140 ALA A N 1
ATOM 1094 C CA . ALA A 1 140 ? 0.627 -14.861 -14.958 1.00 61.72 140 ALA A CA 1
ATOM 1095 C C . ALA A 1 140 ? 0.777 -14.476 -16.436 1.00 61.72 140 ALA A C 1
ATOM 1097 O O . ALA A 1 140 ? 1.899 -14.442 -16.910 1.00 61.72 140 ALA A O 1
ATOM 1098 N N . LYS A 1 141 ? -0.306 -14.141 -17.158 1.00 62.50 141 LYS A N 1
ATOM 1099 C CA . LYS A 1 141 ? -0.236 -13.662 -18.554 1.00 62.50 141 LYS A CA 1
ATOM 1100 C C . LYS A 1 141 ? 0.233 -12.208 -18.680 1.00 62.50 141 LYS A C 1
ATOM 1102 O O . LYS A 1 141 ? 0.925 -11.881 -19.637 1.00 62.50 141 LYS A O 1
ATOM 1107 N N . ILE A 1 142 ? -0.114 -11.350 -17.721 1.00 68.38 142 ILE A N 1
ATOM 1108 C CA . ILE A 1 142 ? 0.261 -9.927 -17.713 1.00 68.38 142 ILE A CA 1
ATOM 1109 C C . ILE A 1 142 ? 1.752 -9.743 -17.394 1.00 68.38 142 ILE A C 1
ATOM 1111 O O . ILE A 1 142 ? 2.380 -8.816 -17.896 1.00 68.38 142 ILE A O 1
ATOM 1115 N N . LEU A 1 143 ? 2.339 -10.693 -16.661 1.00 67.00 143 LEU A N 1
ATOM 1116 C CA . LEU A 1 143 ? 3.773 -10.769 -16.366 1.00 67.00 143 LEU A CA 1
ATOM 1117 C C . LEU A 1 143 ? 4.665 -10.931 -17.610 1.00 67.00 143 LEU A C 1
ATOM 1119 O O . LEU A 1 143 ? 5.810 -10.489 -17.592 1.00 67.00 143 LEU A O 1
ATOM 1123 N N . TRP A 1 144 ? 4.158 -11.517 -18.702 1.00 69.25 144 TRP A N 1
ATOM 1124 C CA . TRP A 1 144 ? 4.930 -11.678 -19.946 1.00 69.25 144 TRP A CA 1
ATOM 1125 C C . TRP A 1 144 ? 4.910 -10.436 -20.830 1.00 69.25 144 TRP A C 1
ATOM 1127 O O . TRP A 1 144 ? 5.801 -10.268 -21.660 1.00 69.25 144 TRP A O 1
ATOM 1137 N N . PHE A 1 145 ? 3.916 -9.561 -20.664 1.00 73.62 145 PHE A N 1
ATOM 1138 C CA . PHE A 1 145 ? 3.770 -8.356 -21.475 1.00 73.62 145 PHE A CA 1
ATOM 1139 C C . PHE A 1 145 ? 5.038 -7.485 -21.503 1.00 73.62 145 PHE A C 1
ATOM 1141 O O . PHE A 1 145 ? 5.496 -7.159 -22.600 1.00 73.62 145 PHE A O 1
ATOM 1148 N N . PRO A 1 146 ? 5.674 -7.149 -20.365 1.00 69.56 146 PRO A N 1
ATOM 1149 C CA . PRO A 1 146 ? 6.844 -6.286 -20.404 1.00 69.56 146 PRO A CA 1
ATOM 1150 C C . PRO A 1 146 ? 8.093 -7.004 -20.955 1.00 69.56 146 PRO A C 1
ATOM 1152 O O . PRO A 1 146 ? 8.925 -6.366 -21.596 1.00 69.56 146 PRO A O 1
ATOM 1155 N N . ILE A 1 147 ? 8.174 -8.338 -20.842 1.00 73.94 147 ILE A N 1
ATOM 1156 C CA . ILE A 1 147 ? 9.222 -9.152 -21.488 1.00 73.94 147 ILE A CA 1
ATOM 1157 C C . ILE A 1 147 ? 9.080 -9.097 -23.016 1.00 73.94 147 ILE A C 1
ATOM 1159 O O . ILE A 1 147 ? 10.066 -8.919 -23.730 1.00 73.94 147 ILE A O 1
ATOM 1163 N N . ILE A 1 148 ? 7.851 -9.207 -23.528 1.00 78.50 148 ILE A N 1
ATOM 1164 C CA . ILE A 1 148 ? 7.565 -9.121 -24.967 1.00 78.50 148 ILE A CA 1
ATOM 1165 C C . ILE A 1 148 ? 7.934 -7.734 -25.509 1.00 78.50 148 ILE A C 1
ATOM 1167 O O . ILE A 1 148 ? 8.564 -7.631 -26.562 1.00 78.50 148 ILE A O 1
ATOM 1171 N N . VAL A 1 149 ? 7.587 -6.670 -24.777 1.00 77.12 149 VAL A N 1
ATOM 1172 C CA . VAL A 1 149 ? 7.949 -5.288 -25.135 1.00 77.12 149 VAL A CA 1
ATOM 1173 C C . VAL A 1 149 ? 9.470 -5.107 -25.166 1.00 77.12 149 VAL A C 1
ATOM 1175 O O . VAL A 1 149 ? 9.993 -4.485 -26.088 1.00 77.12 149 VAL A O 1
ATOM 1178 N N . LEU A 1 150 ? 10.198 -5.697 -24.216 1.00 75.12 150 LEU A N 1
ATOM 1179 C CA . LEU A 1 150 ? 11.657 -5.628 -24.184 1.00 75.12 150 LEU A CA 1
ATOM 1180 C C . LEU A 1 150 ? 12.303 -6.301 -25.405 1.00 75.12 150 LEU A C 1
ATOM 1182 O O . LEU A 1 150 ? 13.172 -5.716 -26.052 1.00 75.12 150 LEU A O 1
ATOM 1186 N N . ILE A 1 151 ? 11.839 -7.503 -25.758 1.00 80.44 151 ILE A N 1
ATOM 1187 C CA . ILE A 1 151 ? 12.307 -8.232 -26.947 1.00 80.44 151 ILE A CA 1
ATOM 1188 C C . ILE A 1 151 ? 12.043 -7.414 -28.220 1.00 80.44 151 ILE A C 1
ATOM 1190 O O . ILE A 1 151 ? 12.915 -7.321 -29.083 1.00 80.44 151 ILE A O 1
ATOM 1194 N N . LEU A 1 152 ? 10.876 -6.768 -28.319 1.00 81.62 152 LEU A N 1
ATOM 1195 C CA . LEU A 1 152 ? 10.525 -5.903 -29.446 1.00 81.62 152 LEU A CA 1
ATOM 1196 C C . LEU A 1 152 ? 11.519 -4.738 -29.610 1.00 81.62 152 LEU A C 1
ATOM 1198 O O . LEU A 1 152 ? 11.990 -4.494 -30.722 1.00 81.62 152 LEU A O 1
ATOM 1202 N N . PHE A 1 153 ? 11.876 -4.048 -28.520 1.00 75.69 153 PHE A N 1
ATOM 1203 C CA . PHE A 1 153 ? 12.841 -2.941 -28.560 1.00 75.69 153 PHE A CA 1
ATOM 1204 C C . PHE A 1 153 ? 14.251 -3.390 -28.960 1.00 75.69 153 PHE A C 1
ATOM 1206 O O . PHE A 1 153 ? 14.916 -2.690 -29.724 1.00 75.69 153 PHE A O 1
ATOM 1213 N N . ILE A 1 154 ? 14.689 -4.570 -28.510 1.00 78.50 154 ILE A N 1
ATOM 1214 C CA . ILE A 1 154 ? 15.978 -5.150 -28.916 1.00 78.50 154 ILE A CA 1
ATOM 1215 C C . ILE A 1 154 ? 15.989 -5.429 -30.425 1.00 78.50 154 ILE A C 1
ATOM 1217 O O . ILE A 1 154 ? 16.936 -5.052 -31.116 1.00 78.50 154 ILE A O 1
ATOM 1221 N N . ILE A 1 155 ? 14.921 -6.037 -30.954 1.00 82.25 155 ILE A N 1
ATOM 1222 C CA . ILE A 1 155 ? 14.791 -6.338 -32.387 1.00 82.25 155 ILE A CA 1
ATOM 1223 C C . ILE A 1 155 ? 14.805 -5.048 -33.218 1.00 82.25 155 ILE A C 1
ATOM 1225 O O . ILE A 1 155 ? 15.532 -4.973 -34.206 1.00 82.25 155 ILE A O 1
ATOM 1229 N N . LEU A 1 156 ? 14.060 -4.018 -32.804 1.00 78.81 156 LEU A N 1
ATOM 1230 C CA . LEU A 1 156 ? 14.050 -2.701 -33.454 1.00 78.81 156 LEU A CA 1
ATOM 1231 C C . LEU A 1 156 ? 15.433 -2.040 -33.463 1.00 78.81 156 LEU A C 1
ATOM 1233 O O . LEU A 1 156 ? 15.847 -1.507 -34.494 1.00 78.81 156 LEU A O 1
ATOM 1237 N N . GLY A 1 157 ? 16.163 -2.109 -32.347 1.00 73.56 157 GLY A N 1
ATOM 1238 C CA . GLY A 1 157 ? 17.531 -1.601 -32.255 1.00 73.56 157 GLY A CA 1
ATOM 1239 C C . GLY A 1 157 ? 18.469 -2.295 -33.244 1.00 73.56 157 GLY A C 1
ATOM 1240 O O . GLY A 1 157 ? 19.141 -1.625 -34.028 1.00 73.56 157 GLY A O 1
ATOM 1241 N N . ILE A 1 158 ? 18.448 -3.631 -33.279 1.00 80.25 158 ILE A N 1
ATOM 1242 C CA . ILE A 1 158 ? 19.272 -4.439 -34.191 1.00 80.25 158 ILE A CA 1
ATOM 1243 C C . ILE A 1 158 ? 18.910 -4.165 -35.659 1.00 80.25 158 ILE A C 1
ATOM 1245 O O . ILE A 1 158 ? 19.803 -3.942 -36.477 1.00 80.25 158 ILE A O 1
ATOM 1249 N N . LEU A 1 159 ? 17.616 -4.123 -36.002 1.00 80.31 159 LEU A N 1
ATOM 1250 C CA . LEU A 1 159 ? 17.165 -3.810 -37.363 1.00 80.31 159 LEU A CA 1
ATOM 1251 C C . LEU A 1 159 ? 17.630 -2.427 -37.817 1.00 80.31 159 LEU A C 1
ATOM 1253 O O . LEU A 1 159 ? 18.045 -2.277 -38.963 1.00 80.31 159 LEU A O 1
ATOM 1257 N N . SER A 1 160 ? 17.580 -1.427 -36.934 1.00 74.88 160 SER A N 1
ATOM 1258 C CA . SER A 1 160 ? 18.000 -0.065 -37.271 1.00 74.88 160 SER A CA 1
ATOM 1259 C C . SER A 1 160 ? 19.488 0.028 -37.631 1.00 74.88 160 SER A C 1
ATOM 1261 O O . SER A 1 160 ? 19.855 0.803 -38.514 1.00 74.88 160 SER A O 1
ATOM 1263 N N . GLU A 1 161 ? 20.336 -0.793 -37.005 1.00 69.94 161 GLU A N 1
ATOM 1264 C CA . GLU A 1 161 ? 21.777 -0.815 -37.267 1.00 69.94 161 GLU A CA 1
ATOM 1265 C C . GLU A 1 161 ? 22.108 -1.625 -38.529 1.00 69.94 161 GLU A C 1
ATOM 1267 O O . GLU A 1 161 ? 22.887 -1.182 -39.373 1.00 69.94 161 GLU A O 1
ATOM 1272 N N . ILE A 1 162 ? 21.432 -2.762 -38.729 1.00 76.38 162 ILE A N 1
ATOM 1273 C CA . ILE A 1 162 ? 21.554 -3.566 -39.955 1.00 76.38 162 ILE A CA 1
ATOM 1274 C C . ILE A 1 162 ? 21.081 -2.772 -41.177 1.00 76.38 162 ILE A C 1
ATOM 1276 O O . ILE A 1 162 ? 21.688 -2.881 -42.237 1.00 76.38 162 ILE A O 1
ATOM 1280 N N . PHE A 1 163 ? 20.037 -1.946 -41.047 1.00 69.44 163 PHE A N 1
ATOM 1281 C CA . PHE A 1 163 ? 19.498 -1.143 -42.149 1.00 69.44 163 PHE A CA 1
ATOM 1282 C C . PHE A 1 163 ? 20.351 0.092 -42.488 1.00 69.44 163 PHE A C 1
ATOM 1284 O O . PHE A 1 163 ? 20.250 0.615 -43.594 1.00 69.44 163 PHE A O 1
ATOM 1291 N N . LYS A 1 164 ? 21.238 0.545 -41.589 1.00 62.31 164 LYS A N 1
ATOM 1292 C CA . LYS A 1 164 ? 22.259 1.564 -41.909 1.00 62.31 164 LYS A CA 1
ATOM 1293 C C . LYS A 1 164 ? 23.421 0.997 -42.731 1.00 62.31 164 LYS A C 1
ATOM 1295 O O . LYS A 1 164 ? 24.045 1.730 -43.497 1.00 62.31 164 LYS A O 1
ATOM 1300 N N . TRP A 1 165 ? 23.700 -0.299 -42.600 1.00 54.56 165 TRP A N 1
ATOM 1301 C CA . TRP A 1 165 ? 24.829 -0.978 -43.241 1.00 54.56 165 TRP A CA 1
ATOM 1302 C C . TRP A 1 165 ? 24.801 -1.075 -44.788 1.00 54.56 165 TRP A C 1
ATOM 1304 O O . TRP A 1 165 ? 25.881 -1.022 -45.377 1.00 54.56 165 TRP A O 1
ATOM 1314 N N . PRO A 1 166 ? 23.657 -1.145 -45.508 1.00 57.47 166 PRO A N 1
ATOM 1315 C CA . PRO A 1 166 ? 23.666 -1.274 -46.964 1.00 57.47 166 PRO A CA 1
ATOM 1316 C C . PRO A 1 166 ? 23.906 0.062 -47.678 1.00 57.47 166 PRO A C 1
ATOM 1318 O O . PRO A 1 166 ? 24.348 0.064 -48.822 1.00 57.47 166 PRO A O 1
ATOM 1321 N N . TRP A 1 167 ? 23.631 1.207 -47.042 1.00 51.62 167 TRP A N 1
ATOM 1322 C CA . TRP A 1 167 ? 23.733 2.516 -47.701 1.00 51.62 167 TRP A CA 1
ATOM 1323 C C . TRP A 1 167 ? 25.145 3.108 -47.718 1.00 51.62 167 TRP A C 1
ATOM 1325 O O . TRP A 1 167 ? 25.432 3.929 -48.586 1.00 51.62 167 TRP A O 1
ATOM 1335 N N . SER A 1 168 ? 26.060 2.661 -46.851 1.00 55.62 168 SER A N 1
ATOM 1336 C CA . SER A 1 168 ? 27.454 3.134 -46.892 1.00 55.62 168 SER A CA 1
ATOM 1337 C C . SER A 1 168 ? 28.285 2.515 -48.025 1.00 55.62 168 SER A C 1
ATOM 1339 O O . SER A 1 168 ? 29.348 3.038 -48.347 1.00 55.62 168 SER A O 1
ATOM 1341 N N . TYR A 1 169 ? 27.802 1.438 -48.657 1.00 54.81 169 TYR A N 1
ATOM 1342 C CA . TYR A 1 169 ? 28.486 0.760 -49.766 1.00 54.81 169 TYR A CA 1
ATOM 1343 C C . TYR A 1 169 ? 28.121 1.290 -51.160 1.00 54.81 169 TYR A C 1
ATOM 1345 O O . TYR A 1 169 ? 28.825 0.984 -52.116 1.00 54.81 169 TYR A O 1
ATOM 1353 N N . TRP A 1 170 ? 27.060 2.094 -51.287 1.00 52.62 170 TRP A N 1
ATOM 1354 C CA . TRP A 1 170 ? 26.609 2.650 -52.574 1.00 52.62 170 TRP A CA 1
ATOM 1355 C C . TRP A 1 170 ? 27.012 4.114 -52.797 1.00 52.62 170 TRP A C 1
ATOM 1357 O O . TRP A 1 170 ? 26.705 4.685 -53.840 1.00 52.62 170 TRP A O 1
ATOM 1367 N N . ILE A 1 171 ? 27.710 4.720 -51.833 1.00 55.47 171 ILE A N 1
ATOM 1368 C CA . ILE A 1 171 ? 28.269 6.073 -51.932 1.00 55.47 171 ILE A CA 1
ATOM 1369 C C . ILE A 1 171 ? 29.790 5.956 -51.785 1.00 55.47 171 ILE A C 1
ATOM 1371 O O . ILE A 1 171 ? 30.369 6.300 -50.754 1.00 55.47 171 ILE A O 1
ATOM 1375 N N . LYS A 1 172 ? 30.438 5.399 -52.806 1.00 44.25 172 LYS A N 1
ATOM 1376 C CA . LYS A 1 172 ? 31.872 5.550 -53.055 1.00 44.25 172 LYS A CA 1
ATOM 1377 C C . LYS A 1 172 ? 32.133 5.533 -54.549 1.00 44.25 172 LYS A C 1
ATOM 1379 O O . LYS A 1 172 ? 31.530 4.672 -55.224 1.00 44.25 172 LYS A O 1
#

pLDDT: mean 73.2, std 10.83, range [44.25, 90.81]